Protein AF-A0A966V4D7-F1 (afdb_monomer)

Radius of gyration: 31.66 Å; Cα contacts (8 Å, |Δi|>4): 17; chains: 1; bounding box: 78×25×89 Å

Sequence (108 aa):
MADAEPLAATVQPLAPPTAAIAAPATGIFRSLNFFNARLYFLGLLLSNIGSWLQGTAMAYLVYRLTGRASDLGYNVAFQFLPMLFLGTWAGGVADRFNRRTIMLVTQI

pLDDT: mean 72.9, std 11.85, range [44.28, 95.88]

Secondary structure (DSSP, 8-state):
----------------S----PPP---TTGGGGSHHHHHHHHHHHHHHHHHHHHHHHHHHHHHHHHS-THHHHHHHHHHHHHHHHHHHHHHHHHTTS-HHHHHHHTT-

Mean predicted aligned error: 16.8 Å

Foldseek 3Di:
DDDDDPPPVPPPPPPPPVVDPPDPPDDPCPQCVDPVSVVVVVVVVVVVVVVVVVLVVVQVVVCVVPVDNVVNVVVVCVVCVCCVVVVVVVVVVVVVDDPVVVVVVVPD

Structure (mmCIF, N/CA/C/O backbone):
data_AF-A0A966V4D7-F1
#
_entry.id   AF-A0A966V4D7-F1
#
loop_
_atom_site.group_PDB
_atom_site.id
_atom_site.type_symbol
_atom_site.label_atom_id
_atom_site.label_alt_id
_atom_site.label_comp_id
_atom_site.label_asym_id
_atom_site.label_entity_id
_atom_site.label_seq_id
_atom_site.pdbx_PDB_ins_code
_atom_site.Cartn_x
_atom_site.Cartn_y
_atom_site.Cartn_z
_atom_site.occupancy
_atom_site.B_iso_or_equiv
_atom_site.auth_seq_id
_atom_site.auth_comp_id
_atom_site.auth_asym_id
_atom_site.auth_atom_id
_atom_site.pdbx_PDB_model_num
ATOM 1 N N . MET A 1 1 ? 62.040 -7.512 -65.131 1.00 44.28 1 MET A N 1
ATOM 2 C CA . MET A 1 1 ? 61.259 -6.266 -65.234 1.00 44.28 1 MET A CA 1
ATOM 3 C C . MET A 1 1 ? 59.813 -6.717 -65.408 1.00 44.28 1 MET A C 1
ATOM 5 O O . MET A 1 1 ? 59.449 -7.085 -66.511 1.00 44.28 1 MET A O 1
ATOM 9 N N . ALA A 1 2 ? 59.191 -7.183 -64.320 1.00 52.22 2 ALA A N 1
ATOM 10 C CA . ALA A 1 2 ? 58.457 -6.349 -63.352 1.00 52.22 2 ALA A CA 1
ATOM 11 C C . ALA A 1 2 ? 57.128 -5.912 -64.011 1.00 52.22 2 ALA A C 1
ATOM 13 O O . ALA A 1 2 ? 57.179 -5.277 -65.054 1.00 52.22 2 ALA A O 1
ATOM 14 N N . ASP A 1 3 ? 55.918 -6.282 -63.595 1.00 54.22 3 ASP A N 1
ATOM 15 C CA . ASP A 1 3 ? 55.408 -6.892 -62.371 1.00 54.22 3 ASP A CA 1
ATOM 16 C C . ASP A 1 3 ? 54.064 -7.551 -62.725 1.00 54.22 3 ASP A C 1
ATOM 18 O O . ASP A 1 3 ? 53.215 -6.931 -63.364 1.00 54.22 3 ASP A O 1
ATOM 22 N N . ALA A 1 4 ? 53.856 -8.807 -62.343 1.00 60.44 4 ALA A N 1
ATOM 23 C CA . ALA A 1 4 ? 52.552 -9.462 -62.443 1.00 60.44 4 ALA A CA 1
ATOM 24 C C . ALA A 1 4 ? 52.352 -10.340 -61.208 1.00 60.44 4 ALA A C 1
ATOM 26 O O . ALA A 1 4 ? 52.216 -11.558 -61.296 1.00 60.44 4 ALA A O 1
ATOM 27 N N . GLU A 1 5 ? 52.396 -9.708 -60.037 1.00 63.38 5 GLU A N 1
ATOM 28 C CA . GLU A 1 5 ? 51.825 -10.297 -58.835 1.00 63.38 5 GLU A CA 1
ATOM 29 C C . GLU A 1 5 ? 50.309 -10.065 -58.918 1.00 63.38 5 GLU A C 1
ATOM 31 O O . GLU A 1 5 ? 49.868 -8.910 -58.918 1.00 63.38 5 GLU A O 1
ATOM 36 N N . PRO A 1 6 ? 49.477 -11.110 -59.063 1.00 58.41 6 PRO A N 1
ATOM 37 C CA . PRO A 1 6 ? 48.055 -10.921 -58.881 1.00 58.41 6 PRO A CA 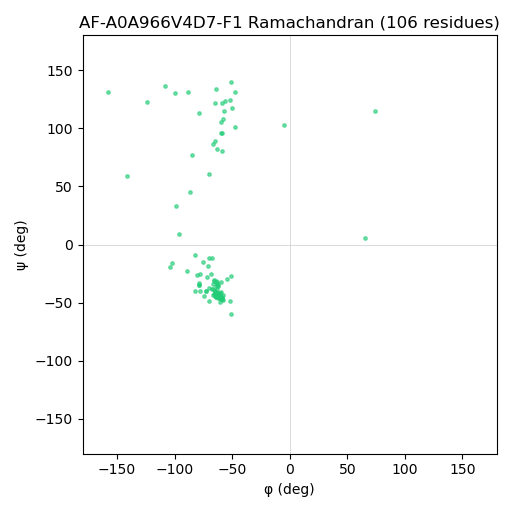1
ATOM 38 C C . PRO A 1 6 ? 47.884 -10.542 -57.414 1.00 58.41 6 PRO A C 1
ATOM 40 O O . PRO A 1 6 ? 48.285 -11.301 -56.533 1.00 58.41 6 PRO A O 1
ATOM 43 N N . LEU A 1 7 ? 47.297 -9.373 -57.152 1.00 62.75 7 LEU A N 1
ATOM 44 C CA . LEU A 1 7 ? 46.726 -9.031 -55.856 1.00 62.75 7 LEU A CA 1
ATOM 45 C C . LEU A 1 7 ? 45.646 -10.077 -55.565 1.00 62.75 7 LEU A C 1
ATOM 47 O O . LEU A 1 7 ? 44.457 -9.865 -55.809 1.00 62.75 7 LEU A O 1
ATOM 51 N N . ALA A 1 8 ? 46.080 -11.241 -55.085 1.00 57.41 8 ALA A N 1
ATOM 52 C CA . ALA A 1 8 ? 45.275 -12.199 -54.377 1.00 57.41 8 ALA A CA 1
ATOM 53 C C . ALA A 1 8 ? 44.846 -11.456 -53.122 1.00 57.41 8 ALA A C 1
ATOM 55 O O . ALA A 1 8 ? 45.484 -11.533 -52.071 1.00 57.41 8 ALA A O 1
ATOM 56 N N . ALA A 1 9 ? 43.792 -10.655 -53.284 1.00 60.38 9 ALA A N 1
ATOM 57 C CA . ALA A 1 9 ? 42.975 -10.176 -52.205 1.00 60.38 9 ALA A CA 1
ATOM 58 C C . ALA A 1 9 ? 42.694 -11.418 -51.374 1.00 60.38 9 ALA A C 1
ATOM 60 O O . ALA A 1 9 ? 41.922 -12.295 -51.762 1.00 60.38 9 ALA A O 1
ATOM 61 N N . THR A 1 10 ? 43.435 -11.536 -50.279 1.00 57.16 10 THR A N 1
ATOM 62 C CA . THR A 1 10 ? 43.175 -12.516 -49.251 1.00 57.16 10 THR A CA 1
ATOM 63 C C . THR A 1 10 ? 41.835 -12.069 -48.709 1.00 57.16 10 THR A C 1
ATOM 65 O O . THR A 1 10 ? 41.763 -11.187 -47.857 1.00 57.16 10 THR A O 1
ATOM 68 N N . VAL A 1 11 ? 40.757 -12.578 -49.311 1.00 61.75 11 VAL A N 1
ATOM 69 C CA . VAL A 1 11 ? 39.406 -12.442 -48.790 1.00 61.75 11 VAL A CA 1
ATOM 70 C C . VAL A 1 11 ? 39.440 -13.249 -47.511 1.00 61.75 11 VAL A C 1
ATOM 72 O O . VAL A 1 11 ? 39.213 -14.456 -47.485 1.00 61.75 11 VAL A O 1
ATOM 75 N N . GLN A 1 12 ? 39.865 -12.571 -46.453 1.00 67.56 12 GLN A N 1
ATOM 76 C CA . GLN A 1 12 ? 39.812 -13.076 -45.107 1.00 67.56 12 GLN A CA 1
ATOM 77 C C . GLN A 1 12 ? 38.340 -13.429 -44.883 1.00 67.56 12 GLN A C 1
ATOM 79 O O . GLN A 1 12 ? 37.485 -12.568 -45.119 1.00 67.56 12 GLN A O 1
ATOM 84 N N . PRO A 1 13 ? 38.002 -14.678 -44.518 1.00 66.31 13 PRO A N 1
ATOM 85 C CA . PRO A 1 13 ? 36.624 -15.003 -44.220 1.00 66.31 13 PRO A CA 1
ATOM 86 C C . PRO A 1 13 ? 36.199 -14.058 -43.098 1.00 66.31 13 PRO A C 1
ATOM 88 O O . PRO A 1 13 ? 36.777 -14.097 -42.011 1.00 66.31 13 PRO A O 1
ATOM 91 N N . LEU A 1 14 ? 35.244 -13.166 -43.378 1.00 65.50 14 LEU A N 1
ATOM 92 C CA . LEU A 1 14 ? 34.561 -12.394 -42.350 1.00 65.50 14 LEU A CA 1
ATOM 93 C C . LEU A 1 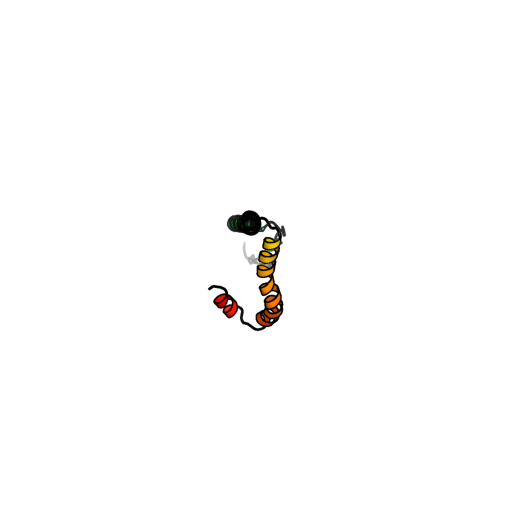14 ? 33.915 -13.432 -41.439 1.00 65.50 14 LEU A C 1
ATOM 95 O O . LEU A 1 14 ? 32.856 -13.973 -41.757 1.00 65.50 14 LEU A O 1
ATOM 99 N N . ALA A 1 15 ? 34.594 -13.764 -40.339 1.00 68.69 15 ALA A N 1
ATOM 100 C CA . ALA A 1 15 ? 33.980 -14.502 -39.257 1.00 68.69 15 ALA A CA 1
ATOM 101 C C . ALA A 1 15 ? 32.648 -13.795 -38.973 1.00 68.69 15 ALA A C 1
ATOM 103 O O . ALA A 1 15 ? 32.633 -12.557 -38.913 1.00 68.69 15 ALA A O 1
ATOM 104 N N . PRO A 1 16 ? 31.525 -14.530 -38.873 1.00 70.56 16 PRO A N 1
ATOM 105 C CA . PRO A 1 16 ? 30.253 -13.893 -38.588 1.00 70.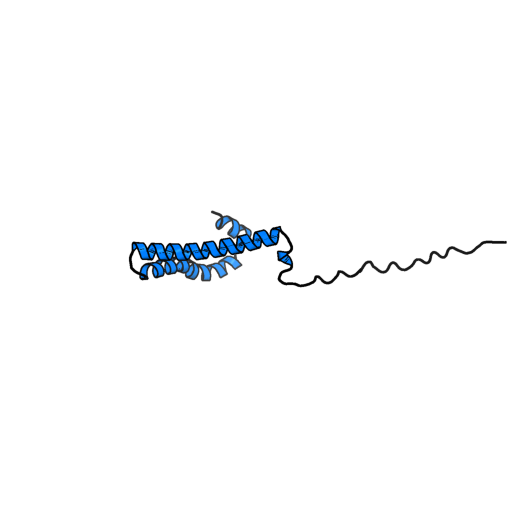56 16 PRO A CA 1
ATOM 106 C C . PRO A 1 16 ? 30.449 -13.004 -37.355 1.00 70.56 16 PRO A C 1
ATOM 108 O O . PRO A 1 16 ? 31.143 -13.436 -36.427 1.00 70.56 16 PRO A O 1
ATOM 111 N N . PRO A 1 17 ? 29.875 -11.788 -37.307 1.00 64.12 17 PRO A N 1
ATOM 112 C CA . PRO A 1 17 ? 29.898 -10.944 -36.121 1.00 64.12 17 PRO A CA 1
ATOM 113 C C . PRO A 1 17 ? 28.998 -11.565 -35.043 1.00 64.12 17 PRO A C 1
ATOM 115 O O . PRO A 1 17 ? 28.035 -10.977 -34.578 1.00 64.12 17 PRO A O 1
ATOM 118 N N . THR A 1 18 ? 29.328 -12.779 -34.615 1.00 60.50 18 THR A N 1
ATOM 119 C CA . THR A 1 18 ? 28.969 -13.330 -33.314 1.00 60.50 18 THR A CA 1
ATOM 120 C C . THR A 1 18 ? 30.056 -12.883 -32.339 1.00 60.50 18 THR A C 1
ATOM 122 O O . THR A 1 18 ? 30.610 -13.675 -31.581 1.00 60.50 18 THR A O 1
ATOM 125 N N . ALA A 1 19 ? 30.434 -11.600 -32.411 1.00 58.59 19 ALA A N 1
ATOM 126 C CA . ALA A 1 19 ? 31.201 -10.963 -31.363 1.00 58.59 19 ALA A CA 1
ATOM 127 C C . ALA A 1 19 ? 30.335 -11.081 -30.113 1.00 58.59 19 ALA A C 1
ATOM 129 O O . ALA A 1 19 ? 29.270 -10.472 -30.039 1.00 58.59 19 ALA A O 1
ATOM 130 N N . ALA A 1 20 ? 30.761 -11.993 -29.240 1.00 61.41 20 ALA A N 1
ATOM 131 C CA . ALA A 1 20 ? 30.250 -12.295 -27.919 1.00 61.41 20 ALA A CA 1
ATOM 132 C C . ALA A 1 20 ? 29.131 -11.346 -27.473 1.00 61.41 20 ALA A C 1
ATOM 134 O O . ALA A 1 20 ? 29.396 -10.223 -27.042 1.00 61.41 20 ALA A O 1
ATOM 135 N N . ILE A 1 21 ? 27.880 -11.815 -27.529 1.00 62.91 21 ILE A N 1
ATOM 136 C CA . ILE A 1 21 ? 26.838 -11.244 -26.678 1.00 62.91 21 ILE A CA 1
ATOM 137 C C . ILE A 1 21 ? 27.353 -11.491 -25.263 1.00 62.91 21 ILE A C 1
ATOM 139 O O . ILE A 1 21 ? 27.260 -12.609 -24.758 1.00 62.91 21 ILE A O 1
ATOM 143 N N . ALA A 1 22 ? 28.018 -10.489 -24.683 1.00 63.16 22 ALA A N 1
ATOM 144 C CA . ALA A 1 22 ? 28.539 -10.556 -23.334 1.00 63.16 22 ALA A CA 1
ATOM 145 C C . ALA A 1 22 ? 27.387 -11.030 -22.451 1.00 63.16 22 ALA A C 1
ATOM 147 O O . ALA A 1 22 ? 26.331 -10.389 -22.414 1.00 63.16 22 ALA A O 1
ATOM 148 N N . ALA A 1 23 ? 27.555 -12.201 -21.834 1.00 65.62 23 ALA A N 1
ATOM 149 C CA . ALA A 1 23 ? 26.520 -12.792 -21.008 1.00 65.62 23 ALA A CA 1
ATOM 150 C C . ALA A 1 23 ? 26.073 -11.727 -19.996 1.00 65.62 23 ALA A C 1
ATOM 152 O O . ALA A 1 23 ? 26.929 -11.151 -19.315 1.00 65.62 23 ALA A O 1
ATOM 153 N N . PRO A 1 24 ? 24.773 -11.387 -19.927 1.00 65.88 24 PRO A N 1
ATOM 154 C CA . PRO A 1 24 ? 24.326 -10.352 -19.016 1.00 65.88 24 PRO A CA 1
ATOM 155 C C . PRO A 1 24 ? 24.720 -10.774 -17.602 1.00 65.88 24 PRO A C 1
ATOM 157 O O . PRO A 1 24 ? 24.302 -11.831 -17.148 1.00 65.88 24 PRO A O 1
ATOM 160 N N . ALA A 1 25 ? 25.514 -9.961 -16.901 1.00 64.44 25 ALA A N 1
ATOM 161 C CA . ALA A 1 25 ? 25.808 -10.196 -15.493 1.00 64.44 25 ALA A CA 1
ATOM 162 C C . ALA A 1 25 ? 24.473 -10.226 -14.719 1.00 64.44 25 ALA A C 1
ATOM 164 O O . ALA A 1 25 ? 23.770 -9.213 -14.599 1.00 64.44 25 ALA A O 1
ATOM 165 N N . THR A 1 26 ? 24.070 -11.421 -14.287 1.00 64.75 26 THR A N 1
ATOM 166 C CA . THR A 1 26 ? 22.755 -11.706 -13.699 1.00 64.75 26 THR A CA 1
ATOM 167 C C . THR A 1 26 ? 22.774 -11.385 -12.206 1.00 64.75 26 THR A C 1
ATOM 169 O O . THR A 1 26 ? 22.894 -12.268 -11.366 1.00 64.75 26 THR A O 1
ATOM 172 N N . GLY A 1 27 ? 22.693 -10.100 -11.858 1.00 74.38 27 GLY A N 1
ATOM 173 C CA . GLY A 1 27 ? 22.478 -9.656 -10.478 1.00 74.38 27 GLY A CA 1
ATOM 174 C C . GLY A 1 27 ? 21.013 -9.286 -10.242 1.00 74.38 27 GLY A C 1
ATOM 175 O O . GLY A 1 27 ? 20.465 -8.487 -10.999 1.00 74.38 27 GLY A O 1
ATOM 176 N N . ILE A 1 28 ? 20.394 -9.802 -9.173 1.00 76.69 28 ILE A N 1
ATOM 177 C CA . ILE A 1 28 ? 18.992 -9.515 -8.781 1.00 76.69 28 ILE A CA 1
ATOM 178 C C . ILE A 1 28 ? 18.737 -7.999 -8.650 1.00 76.69 28 ILE A C 1
ATOM 180 O O . ILE A 1 28 ? 17.652 -7.511 -8.949 1.00 76.69 28 ILE A O 1
ATOM 184 N N . PHE A 1 29 ? 19.769 -7.232 -8.290 1.00 79.44 29 PHE A N 1
ATOM 185 C CA . PHE A 1 29 ? 19.699 -5.782 -8.099 1.00 79.44 29 PHE A CA 1
ATOM 186 C C . PHE A 1 29 ? 20.132 -4.959 -9.320 1.00 79.44 29 PHE A C 1
ATOM 188 O O . PHE A 1 29 ? 20.246 -3.738 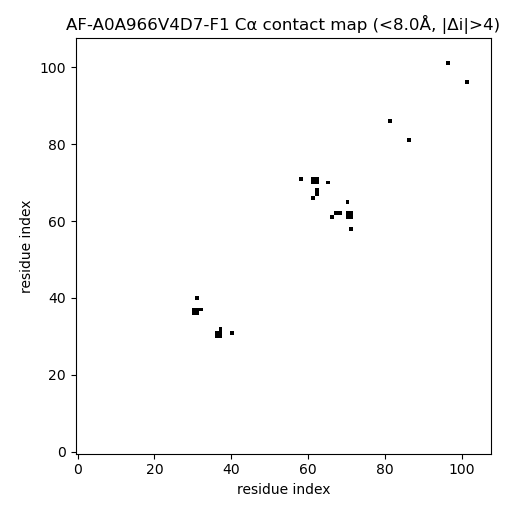-9.222 1.00 79.44 29 PHE A O 1
ATOM 195 N N . ARG A 1 30 ? 20.348 -5.580 -10.491 1.00 78.69 30 ARG A N 1
ATOM 196 C CA . ARG A 1 30 ? 20.785 -4.854 -11.699 1.00 78.69 30 ARG A CA 1
ATOM 197 C C . ARG A 1 30 ? 19.786 -3.778 -12.124 1.00 78.69 30 ARG A C 1
ATOM 199 O O . ARG A 1 30 ? 20.201 -2.742 -12.638 1.00 78.69 30 ARG A O 1
ATOM 206 N N . SER A 1 31 ? 18.493 -4.007 -11.891 1.00 72.69 31 SER A N 1
ATOM 207 C CA . SER A 1 31 ? 17.432 -3.048 -12.206 1.00 72.69 31 SER A CA 1
ATOM 208 C C . SER A 1 31 ? 17.559 -1.750 -11.404 1.00 72.69 31 SER A C 1
ATOM 210 O O . SER A 1 31 ? 17.282 -0.693 -11.954 1.00 72.69 31 SER A O 1
ATOM 212 N N . LEU A 1 32 ? 18.065 -1.787 -10.165 1.00 78.00 32 LEU A N 1
ATOM 213 C CA . LEU A 1 32 ? 18.205 -0.603 -9.304 1.00 78.00 32 LEU A CA 1
ATOM 214 C C . LEU A 1 32 ? 19.291 0.384 -9.770 1.00 78.00 32 LEU A C 1
ATOM 216 O O . LEU A 1 32 ? 19.325 1.512 -9.282 1.00 78.00 32 LEU A O 1
ATOM 220 N N . ASN A 1 33 ? 20.143 -0.002 -10.729 1.00 79.31 33 ASN A N 1
ATOM 221 C CA . ASN A 1 33 ? 21.130 0.902 -11.333 1.00 79.31 33 ASN A CA 1
ATOM 222 C C . ASN A 1 33 ? 20.496 1.960 -12.250 1.00 79.31 33 ASN A C 1
ATOM 224 O O . ASN A 1 33 ? 21.121 2.977 -12.540 1.00 79.31 33 ASN A O 1
ATOM 228 N N . PHE A 1 34 ? 19.258 1.751 -12.707 1.00 87.44 34 PHE A N 1
ATOM 229 C CA . PHE A 1 34 ? 18.542 2.733 -13.516 1.00 87.44 34 PHE A CA 1
ATOM 230 C C . PHE A 1 34 ? 17.772 3.710 -12.618 1.00 87.44 34 PHE A C 1
ATOM 232 O O . PHE A 1 34 ? 17.009 3.292 -11.747 1.00 87.44 34 PHE A O 1
ATOM 239 N N . PHE A 1 35 ? 17.917 5.018 -12.862 1.00 85.31 35 PHE A N 1
ATOM 240 C CA . PHE A 1 35 ? 17.265 6.072 -12.068 1.00 85.31 35 PHE A CA 1
ATOM 241 C C . PHE A 1 35 ? 15.749 5.860 -11.926 1.00 85.31 35 PHE A C 1
ATOM 243 O O . PHE A 1 35 ? 15.226 5.865 -10.812 1.00 85.31 35 PHE A O 1
ATOM 250 N N . ASN A 1 36 ? 15.062 5.587 -13.040 1.00 90.00 36 ASN A N 1
ATOM 251 C CA . ASN A 1 36 ? 13.616 5.351 -13.057 1.00 90.00 36 ASN A CA 1
ATOM 252 C C . ASN A 1 36 ? 13.215 4.113 -12.245 1.00 90.00 36 ASN A C 1
ATOM 254 O O . ASN A 1 36 ? 12.208 4.135 -11.546 1.00 90.00 36 ASN A O 1
ATOM 258 N N . ALA A 1 37 ? 14.012 3.045 -12.297 1.00 87.88 37 ALA A N 1
ATOM 259 C CA . ALA A 1 37 ? 13.742 1.828 -11.541 1.00 87.88 37 ALA A CA 1
ATOM 260 C C . ALA A 1 37 ? 13.943 2.042 -10.036 1.00 87.88 37 ALA A C 1
ATOM 262 O O . ALA A 1 37 ? 13.145 1.553 -9.239 1.00 87.88 37 ALA A O 1
ATOM 263 N N . ARG A 1 38 ? 14.953 2.825 -9.637 1.00 87.62 38 ARG A N 1
ATOM 264 C CA . ARG A 1 38 ? 15.145 3.220 -8.237 1.00 87.62 38 ARG A CA 1
ATOM 265 C C . ARG A 1 38 ? 13.990 4.084 -7.732 1.00 87.62 38 ARG A C 1
ATOM 267 O O . ARG A 1 38 ? 13.502 3.845 -6.633 1.00 87.62 38 ARG A O 1
ATOM 274 N N . LEU A 1 39 ? 13.532 5.050 -8.530 1.00 92.00 39 LEU A N 1
ATOM 275 C CA . LEU A 1 39 ? 12.401 5.908 -8.170 1.00 92.00 39 LEU A CA 1
ATOM 276 C C . LEU A 1 39 ? 11.100 5.103 -8.043 1.00 92.00 39 LEU A C 1
ATOM 278 O O . LEU A 1 39 ? 10.385 5.253 -7.056 1.00 92.00 39 LEU A O 1
ATOM 282 N N . TYR A 1 40 ? 10.839 4.200 -8.991 1.00 91.50 40 TYR A N 1
ATOM 283 C CA . TYR A 1 40 ? 9.707 3.276 -8.930 1.00 91.50 40 TYR A CA 1
ATOM 284 C C . TYR A 1 40 ? 9.769 2.385 -7.687 1.00 91.50 40 TYR A C 1
ATOM 286 O O . TYR A 1 40 ? 8.780 2.260 -6.975 1.00 91.50 40 TYR A O 1
ATOM 294 N N . PHE A 1 41 ? 10.929 1.794 -7.397 1.00 91.81 41 PHE A N 1
ATOM 295 C CA . PHE A 1 41 ? 11.092 0.901 -6.253 1.00 91.81 41 PHE A CA 1
ATOM 296 C C . PHE A 1 41 ? 10.895 1.628 -4.919 1.00 91.81 41 PHE A C 1
ATOM 298 O O . PHE A 1 41 ? 10.210 1.118 -4.038 1.00 91.81 41 PHE A O 1
ATOM 305 N N . LEU A 1 42 ? 11.437 2.842 -4.781 1.00 93.94 42 LEU A N 1
ATOM 306 C CA . LEU A 1 42 ? 11.208 3.675 -3.599 1.00 93.94 42 LEU A CA 1
ATOM 307 C C . LEU A 1 42 ? 9.739 4.084 -3.465 1.00 93.94 42 LEU A C 1
ATOM 309 O O . LEU A 1 42 ? 9.197 4.014 -2.365 1.00 93.94 42 LEU A O 1
ATOM 313 N N . GLY A 1 43 ? 9.089 4.455 -4.571 1.00 93.56 43 GLY A N 1
ATOM 314 C CA . GLY A 1 43 ? 7.654 4.733 -4.590 1.00 93.56 43 GLY A CA 1
ATOM 315 C C . GLY A 1 43 ? 6.842 3.519 -4.146 1.00 93.56 43 GLY A C 1
ATOM 316 O O . GLY A 1 43 ? 6.009 3.631 -3.256 1.00 93.56 43 GLY A O 1
ATOM 317 N N . LEU A 1 44 ? 7.153 2.340 -4.686 1.00 93.62 44 LEU A N 1
ATOM 318 C CA . LEU A 1 44 ? 6.500 1.082 -4.334 1.00 93.62 44 LEU A CA 1
ATOM 319 C C . LEU A 1 44 ? 6.672 0.741 -2.849 1.00 93.62 44 LEU A C 1
ATOM 321 O O . LEU A 1 44 ? 5.695 0.388 -2.192 1.00 93.62 44 LEU A O 1
ATOM 325 N N . LEU A 1 45 ? 7.889 0.873 -2.314 1.00 95.06 45 LEU A N 1
ATOM 326 C CA . LEU A 1 45 ? 8.158 0.660 -0.892 1.00 95.06 45 LEU A CA 1
ATOM 327 C C . LEU A 1 45 ? 7.357 1.630 -0.025 1.00 95.06 45 LEU A C 1
ATOM 329 O O . LEU A 1 45 ? 6.683 1.203 0.910 1.00 95.06 45 LEU A O 1
ATOM 333 N N . LEU A 1 46 ? 7.403 2.924 -0.346 1.00 95.88 46 LEU A N 1
ATOM 334 C CA . LEU A 1 46 ? 6.729 3.951 0.440 1.00 95.88 46 LEU A CA 1
ATOM 335 C C . LEU A 1 46 ? 5.206 3.789 0.395 1.00 95.88 46 LEU A C 1
ATOM 337 O O . LEU A 1 46 ? 4.555 3.866 1.435 1.00 95.88 46 LEU A O 1
ATOM 341 N N . SER A 1 47 ? 4.642 3.506 -0.780 1.00 94.50 47 SER A N 1
ATOM 342 C CA . SER A 1 47 ? 3.218 3.211 -0.937 1.00 94.50 47 SER A CA 1
ATOM 343 C C . SER A 1 47 ? 2.812 1.977 -0.142 1.00 94.50 47 SER A C 1
ATOM 345 O O . SER A 1 47 ? 1.797 2.016 0.547 1.00 94.50 47 SER A O 1
ATOM 347 N N . ASN A 1 48 ? 3.614 0.909 -0.174 1.00 94.88 48 ASN A N 1
ATOM 348 C CA . ASN A 1 48 ? 3.315 -0.298 0.590 1.00 94.88 48 ASN A CA 1
ATOM 349 C C . ASN A 1 48 ? 3.305 -0.009 2.099 1.00 94.88 48 ASN A C 1
ATOM 351 O O . ASN A 1 48 ? 2.347 -0.361 2.784 1.00 94.88 48 ASN A O 1
ATOM 355 N N . ILE A 1 49 ? 4.311 0.716 2.598 1.00 94.81 49 ILE A N 1
ATOM 356 C CA . ILE A 1 49 ? 4.375 1.154 4.000 1.00 94.81 49 ILE A CA 1
ATOM 357 C C . ILE A 1 49 ? 3.149 2.004 4.360 1.00 94.81 49 ILE A C 1
ATOM 359 O O . ILE A 1 49 ? 2.523 1.765 5.391 1.00 94.81 49 ILE A O 1
ATOM 363 N N . GLY A 1 50 ? 2.778 2.961 3.505 1.00 91.38 50 GLY A N 1
ATOM 364 C CA . GLY A 1 50 ? 1.602 3.809 3.697 1.00 91.38 50 GLY A CA 1
ATOM 365 C C . GLY A 1 50 ? 0.308 3.002 3.819 1.00 91.38 50 GLY A C 1
ATOM 366 O O . GLY A 1 50 ? -0.480 3.253 4.728 1.00 91.38 50 GLY A O 1
ATOM 367 N N . SER A 1 51 ? 0.119 1.986 2.973 1.00 91.00 51 SER A N 1
ATOM 368 C CA . SER A 1 51 ? -1.041 1.090 3.044 1.00 91.00 51 SER A CA 1
ATOM 369 C C . SER A 1 51 ? -1.107 0.311 4.365 1.00 91.00 51 SER A C 1
ATOM 371 O O . SER A 1 51 ? -2.172 0.226 4.977 1.00 91.00 51 SER A O 1
ATOM 373 N N . TRP A 1 52 ? 0.022 -0.205 4.860 1.00 88.19 52 TRP A N 1
ATOM 374 C CA . TRP A 1 52 ? 0.067 -0.886 6.163 1.00 88.19 52 TRP A CA 1
ATOM 375 C C . TRP A 1 52 ? -0.193 0.069 7.334 1.00 88.19 52 TRP A C 1
ATOM 377 O O . TRP A 1 52 ? -0.904 -0.275 8.288 1.00 88.19 52 TRP A O 1
ATOM 387 N N . LEU A 1 53 ? 0.332 1.294 7.244 1.00 90.69 53 LEU A N 1
ATOM 388 C CA . LEU A 1 53 ? 0.068 2.340 8.229 1.00 90.69 53 LEU A CA 1
ATOM 389 C C . LEU A 1 53 ? -1.403 2.751 8.233 1.00 90.69 53 LEU A C 1
ATOM 391 O O . LEU A 1 53 ? -1.967 2.922 9.309 1.00 90.69 53 LEU A O 1
ATOM 395 N N . GLN A 1 54 ? -2.044 2.856 7.068 1.00 86.62 54 GLN A N 1
ATOM 396 C CA . GLN A 1 54 ? -3.468 3.169 6.959 1.00 86.62 54 GLN A CA 1
ATOM 397 C C . GLN A 1 54 ? -4.325 2.131 7.697 1.00 86.62 54 GLN A C 1
ATOM 399 O O . GLN A 1 54 ? -5.202 2.508 8.476 1.00 86.62 54 GLN A O 1
ATOM 404 N N . GLY A 1 55 ? -4.037 0.837 7.518 1.00 83.44 55 GLY A N 1
ATOM 405 C CA . GLY A 1 55 ? -4.721 -0.238 8.246 1.00 83.44 55 GLY A CA 1
ATOM 406 C C . GLY A 1 55 ? -4.539 -0.127 9.763 1.00 83.44 55 GLY A C 1
ATOM 407 O O . GLY A 1 55 ? -5.509 -0.192 10.517 1.00 83.44 55 GLY A O 1
ATOM 408 N N . THR A 1 56 ? -3.309 0.132 10.211 1.00 85.06 56 THR A N 1
ATOM 409 C CA . THR A 1 56 ? -2.985 0.311 11.639 1.00 85.06 56 THR A CA 1
ATOM 410 C C . THR A 1 56 ? -3.658 1.549 12.238 1.00 85.06 56 THR A C 1
ATOM 412 O O . THR A 1 56 ? -4.192 1.499 13.346 1.00 85.06 56 THR A O 1
ATOM 415 N N . ALA A 1 57 ? -3.675 2.662 11.506 1.00 85.56 57 ALA A N 1
ATOM 416 C CA . ALA A 1 57 ? -4.314 3.901 11.934 1.00 85.56 57 ALA A CA 1
ATOM 417 C C . ALA A 1 57 ? -5.830 3.724 12.065 1.00 85.56 57 ALA A C 1
ATOM 419 O O . ALA A 1 57 ? -6.413 4.130 13.071 1.00 85.56 57 ALA A O 1
ATOM 420 N N . MET A 1 58 ? -6.455 3.061 11.089 1.00 81.06 58 MET A N 1
ATOM 421 C CA . MET A 1 58 ? -7.878 2.732 11.138 1.00 81.06 58 MET A CA 1
ATOM 422 C C . MET A 1 58 ? -8.192 1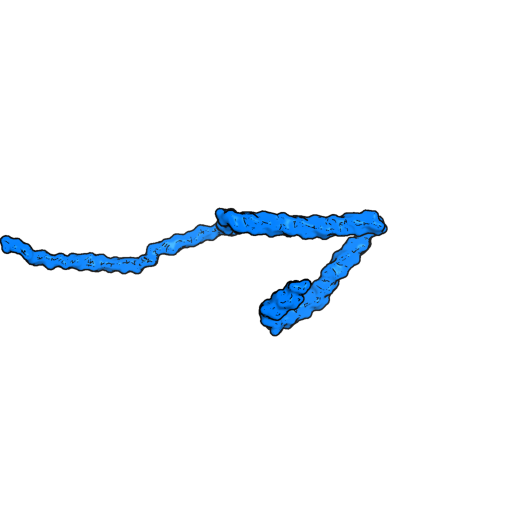.831 12.337 1.00 81.06 58 MET A C 1
ATOM 424 O O . MET A 1 58 ? -9.157 2.068 13.060 1.00 81.06 58 MET A O 1
ATOM 428 N N . ALA A 1 59 ? -7.336 0.842 12.600 1.00 75.75 59 ALA A N 1
ATOM 429 C CA . ALA A 1 59 ? -7.463 -0.037 13.751 1.00 75.75 59 ALA A CA 1
ATOM 430 C C . ALA A 1 59 ? -7.405 0.712 15.087 1.00 75.75 59 ALA A C 1
ATOM 432 O O . ALA A 1 59 ? -8.250 0.509 15.963 1.00 75.75 59 ALA A O 1
ATOM 433 N N . TYR A 1 60 ? -6.440 1.619 15.215 1.00 82.56 60 TYR A N 1
ATOM 434 C CA . TYR A 1 60 ? -6.291 2.463 16.392 1.00 82.56 60 TYR A CA 1
ATOM 435 C C . TYR A 1 60 ? -7.473 3.431 16.567 1.00 82.56 60 TYR A C 1
ATOM 437 O O . TYR A 1 60 ? -7.950 3.623 17.686 1.00 82.56 60 TYR A O 1
ATOM 445 N N . LEU A 1 61 ? -7.982 4.013 15.475 1.00 80.31 61 LEU A N 1
ATOM 446 C CA . LEU A 1 61 ? -9.132 4.919 15.500 1.00 80.31 61 LEU A CA 1
ATOM 447 C C . LEU A 1 61 ? -10.410 4.210 15.963 1.00 80.31 61 LEU A C 1
ATOM 449 O O . LEU A 1 61 ? -11.117 4.732 16.823 1.00 80.31 61 LEU A O 1
ATOM 453 N N . VAL A 1 62 ? -10.683 3.012 15.442 1.00 76.31 62 VAL A N 1
ATOM 454 C CA . VAL A 1 62 ? -11.831 2.198 15.873 1.00 76.31 62 VAL A CA 1
ATOM 455 C C . VAL A 1 62 ? -11.713 1.863 17.359 1.00 76.31 62 VAL A C 1
ATOM 457 O O . VAL A 1 62 ? -12.655 2.081 18.116 1.00 76.31 62 VAL A O 1
ATOM 460 N N . TYR A 1 63 ? -10.531 1.439 17.816 1.00 74.88 63 TYR A N 1
ATOM 461 C CA . TYR A 1 63 ? -10.301 1.170 19.237 1.00 74.88 63 TYR A CA 1
ATOM 462 C C . TYR A 1 63 ? -10.537 2.405 20.122 1.00 74.88 63 TYR A C 1
ATOM 464 O O . TYR A 1 63 ? -11.152 2.298 21.182 1.00 74.88 63 TYR A O 1
ATOM 472 N N . ARG A 1 64 ? -10.095 3.590 19.680 1.00 76.31 64 ARG A N 1
ATOM 473 C CA . ARG A 1 64 ? -10.307 4.866 20.385 1.00 76.31 64 ARG A CA 1
ATOM 474 C C . ARG A 1 64 ? -11.781 5.260 20.477 1.00 76.31 64 ARG A C 1
ATOM 476 O O . ARG A 1 64 ? -12.161 5.864 21.474 1.00 76.31 64 ARG A O 1
ATOM 483 N N . LEU A 1 65 ? -12.574 4.966 19.447 1.00 71.19 65 LEU A N 1
ATOM 484 C CA . LEU A 1 65 ? -13.984 5.350 19.380 1.00 71.19 65 LEU A CA 1
ATOM 485 C C . LEU A 1 65 ? -14.894 4.387 20.148 1.00 71.19 65 LEU A C 1
ATOM 487 O O . LEU A 1 65 ? -15.805 4.855 20.826 1.00 71.19 65 LEU A O 1
ATOM 491 N N . THR A 1 66 ? -14.651 3.073 20.087 1.00 70.94 66 THR A N 1
ATOM 492 C CA . THR A 1 66 ? -15.531 2.091 20.746 1.00 70.94 66 THR A CA 1
ATOM 493 C C . THR A 1 66 ? -15.001 1.522 22.058 1.00 70.94 66 THR A C 1
ATOM 495 O O . THR A 1 66 ? -15.764 0.910 22.804 1.00 70.94 66 THR A O 1
ATOM 498 N N . GLY A 1 67 ? -13.708 1.679 22.362 1.00 65.69 67 GLY A N 1
ATOM 499 C CA . GLY A 1 67 ? -13.076 1.123 23.569 1.00 65.69 67 GLY A CA 1
ATOM 500 C C . GLY A 1 67 ? -13.043 -0.412 23.620 1.00 65.69 67 GLY A C 1
ATOM 501 O O . GLY A 1 67 ? -12.646 -0.994 24.628 1.00 65.69 67 GLY A O 1
ATOM 502 N N . ARG A 1 68 ? -13.469 -1.086 22.544 1.00 63.72 68 ARG A N 1
ATOM 503 C CA . ARG A 1 68 ? -13.591 -2.541 22.430 1.00 63.72 68 ARG A CA 1
ATOM 504 C C . ARG A 1 68 ? -12.781 -3.037 21.237 1.00 63.72 68 ARG A C 1
ATOM 506 O O . ARG A 1 68 ? -13.016 -2.642 20.101 1.00 63.72 68 ARG A O 1
ATOM 513 N N . ALA A 1 69 ? -11.844 -3.950 21.488 1.00 62.97 69 ALA A N 1
ATOM 514 C CA . ALA A 1 69 ? -10.982 -4.539 20.459 1.00 62.97 69 ALA A CA 1
ATOM 515 C C . ALA A 1 69 ? -11.732 -5.441 19.448 1.00 62.97 69 ALA A C 1
ATOM 517 O O . ALA A 1 69 ? -11.174 -5.794 18.412 1.00 62.97 69 ALA A O 1
ATOM 518 N N . SER A 1 70 ? -12.994 -5.798 19.721 1.00 63.81 70 SER A N 1
ATOM 519 C CA . SER A 1 70 ? -13.839 -6.632 18.853 1.00 63.81 70 SER A CA 1
ATOM 520 C C . SER A 1 70 ? -14.157 -5.991 17.501 1.00 63.81 70 SER A C 1
ATOM 522 O O . SER A 1 70 ? -14.286 -6.693 16.500 1.00 63.81 70 SER A O 1
ATOM 524 N N . ASP A 1 71 ? -14.248 -4.664 17.448 1.00 63.69 71 ASP A N 1
ATOM 525 C CA . ASP A 1 71 ? -14.755 -3.956 16.266 1.00 63.69 71 ASP A CA 1
ATOM 526 C C . ASP A 1 71 ? -13.719 -3.868 15.149 1.00 63.69 71 ASP A C 1
ATOM 528 O O . ASP A 1 71 ? -14.055 -3.844 13.964 1.00 63.69 71 ASP A O 1
ATOM 532 N N . LEU A 1 72 ? -12.442 -3.935 15.524 1.00 65.00 72 LEU A N 1
ATOM 533 C CA . LEU A 1 72 ? -11.352 -4.147 14.586 1.00 65.00 72 LEU A CA 1
ATOM 534 C C . LEU A 1 72 ? -11.482 -5.505 13.880 1.00 65.00 72 LEU A C 1
ATOM 536 O O . LEU A 1 72 ? -11.300 -5.589 12.667 1.00 65.00 72 LEU A O 1
ATOM 540 N N . GLY A 1 73 ? -11.849 -6.548 14.630 1.00 66.38 73 GLY A N 1
ATOM 541 C CA . GLY A 1 73 ? -12.094 -7.884 14.091 1.00 66.38 73 GLY A CA 1
ATOM 542 C C . GLY A 1 73 ? -13.224 -7.895 13.063 1.00 66.38 73 GLY A C 1
ATOM 543 O O . GLY A 1 73 ? -13.067 -8.497 12.005 1.00 66.38 73 GLY A O 1
ATOM 544 N N . TYR A 1 74 ? -14.316 -7.165 13.317 1.00 72.00 74 TYR A N 1
ATOM 545 C CA . TYR A 1 74 ? -15.410 -7.025 12.350 1.00 72.00 74 TYR A CA 1
ATOM 546 C C . TYR A 1 74 ? -14.995 -6.253 11.098 1.00 72.00 74 TYR A C 1
ATOM 548 O O . TYR A 1 74 ? -15.309 -6.688 9.993 1.00 72.00 74 TYR A O 1
ATOM 556 N N . ASN A 1 75 ? -14.256 -5.150 11.239 1.00 68.75 75 ASN A N 1
ATOM 557 C CA . ASN A 1 75 ? -13.780 -4.374 10.092 1.00 68.75 75 ASN A CA 1
ATOM 558 C C . ASN A 1 75 ? -12.895 -5.224 9.162 1.00 68.75 75 ASN A C 1
ATOM 560 O O . ASN A 1 75 ? -13.103 -5.267 7.950 1.00 68.75 75 ASN A O 1
ATOM 564 N N . VAL A 1 76 ? -11.955 -5.974 9.745 1.00 72.56 76 VAL A N 1
ATOM 565 C CA . VAL A 1 76 ? -11.103 -6.914 9.004 1.00 72.56 76 VAL A CA 1
ATOM 566 C C . VAL A 1 76 ? -11.946 -8.032 8.384 1.00 72.56 76 VAL A C 1
ATOM 568 O O . VAL A 1 76 ? -11.790 -8.326 7.199 1.00 72.56 76 VAL A O 1
ATOM 571 N N . ALA A 1 77 ? -12.882 -8.615 9.140 1.00 76.31 77 ALA A N 1
ATOM 572 C CA . ALA A 1 77 ? -13.760 -9.667 8.641 1.00 76.31 77 ALA A CA 1
ATOM 573 C C . ALA A 1 77 ? -14.564 -9.203 7.423 1.00 76.31 77 ALA A C 1
ATOM 575 O O . ALA A 1 77 ? -14.551 -9.901 6.418 1.00 76.31 77 ALA A O 1
ATOM 576 N N . PHE A 1 78 ? -15.187 -8.021 7.457 1.00 80.81 78 PHE A N 1
ATOM 577 C CA . PHE A 1 78 ? -15.945 -7.476 6.325 1.00 80.81 78 PHE A CA 1
ATOM 578 C C . PHE A 1 78 ? -15.076 -7.081 5.130 1.00 80.81 78 PHE A C 1
ATOM 580 O O . PHE A 1 78 ? -15.566 -7.107 4.004 1.00 80.81 78 PHE A O 1
ATOM 587 N N . GLN A 1 79 ? -13.801 -6.756 5.342 1.00 77.69 79 GLN A N 1
ATOM 588 C CA . GLN A 1 79 ? -12.870 -6.468 4.252 1.00 77.69 79 GLN A CA 1
ATOM 589 C C . GLN A 1 79 ? -12.476 -7.745 3.493 1.00 77.69 79 GLN A C 1
ATOM 591 O O . GLN A 1 79 ? -12.420 -7.747 2.263 1.00 77.69 79 GLN A O 1
ATOM 596 N N . PHE A 1 80 ? -12.259 -8.849 4.214 1.00 75.88 80 PHE A N 1
ATOM 597 C CA . PHE A 1 80 ? -11.870 -10.128 3.615 1.00 75.88 80 PHE A CA 1
ATOM 598 C C . PHE A 1 80 ? -13.052 -11.016 3.219 1.00 75.88 80 PHE A C 1
ATOM 600 O O . PHE A 1 80 ? -12.889 -11.845 2.330 1.00 75.88 80 PHE A O 1
ATOM 607 N N . LEU A 1 81 ? -14.237 -10.842 3.812 1.00 81.81 81 LEU A N 1
ATOM 608 C CA . LEU A 1 81 ? -15.444 -11.617 3.502 1.00 81.81 81 LEU A CA 1
ATOM 609 C C . LEU A 1 81 ? -15.749 -11.647 1.998 1.00 81.81 81 LEU A C 1
ATOM 611 O O . LEU A 1 81 ? -15.743 -12.732 1.417 1.00 81.81 81 LEU A O 1
ATOM 615 N N . PRO A 1 82 ? -15.968 -10.500 1.326 1.00 75.31 82 PRO A N 1
ATOM 616 C CA . PRO A 1 82 ? -16.292 -10.506 -0.092 1.00 75.31 82 PRO A CA 1
ATOM 617 C C . PRO A 1 82 ? -15.136 -11.074 -0.907 1.00 75.31 82 PRO A C 1
ATOM 619 O O . PRO A 1 82 ? -15.379 -11.784 -1.870 1.00 75.31 82 PRO A O 1
ATOM 622 N N . MET A 1 83 ? -13.886 -10.851 -0.500 1.00 76.88 83 MET A N 1
ATOM 623 C CA . MET A 1 83 ? -12.727 -11.424 -1.179 1.00 76.88 83 MET A CA 1
ATOM 624 C C . MET A 1 83 ? -12.672 -12.952 -1.046 1.00 76.88 83 MET A C 1
ATOM 626 O O . MET A 1 83 ? -12.275 -13.627 -1.987 1.00 76.88 83 MET A O 1
ATOM 630 N N . LEU A 1 84 ? -13.114 -13.513 0.079 1.00 76.44 84 LEU A N 1
ATOM 631 C CA . LEU A 1 84 ? -13.181 -14.954 0.301 1.00 76.44 84 LEU A CA 1
ATOM 632 C C . LEU A 1 84 ? -14.273 -15.594 -0.568 1.00 76.44 84 LEU A C 1
ATOM 634 O O . LEU A 1 84 ? -14.015 -16.565 -1.271 1.00 76.44 84 LEU A O 1
ATOM 638 N N . PHE A 1 85 ? -15.478 -15.016 -0.563 1.00 79.44 85 PHE A N 1
ATOM 639 C CA . PHE A 1 85 ? -16.622 -15.551 -1.311 1.00 79.44 85 PHE A CA 1
ATOM 640 C C . PHE A 1 85 ? -16.509 -15.298 -2.816 1.00 79.44 85 PHE A C 1
ATOM 642 O O . PHE A 1 85 ? -16.747 -16.195 -3.625 1.00 79.44 85 PHE A O 1
ATOM 649 N N . LEU A 1 86 ? -16.122 -14.083 -3.202 1.00 74.81 86 LEU A N 1
ATOM 650 C CA . LEU A 1 86 ? -15.954 -13.710 -4.600 1.00 74.81 86 LEU A CA 1
ATOM 651 C C . LEU A 1 86 ? -14.621 -14.198 -5.153 1.00 74.81 86 LEU A C 1
ATOM 653 O O . LEU A 1 86 ? -14.570 -14.437 -6.343 1.00 74.81 86 LEU A O 1
ATOM 657 N N . GLY A 1 87 ? -13.569 -14.392 -4.352 1.00 69.69 87 GLY A N 1
ATOM 658 C CA . GLY A 1 87 ? -12.260 -14.869 -4.819 1.00 69.69 87 GLY A CA 1
ATOM 659 C C . GLY A 1 87 ? -12.296 -16.297 -5.362 1.00 69.69 87 GLY A C 1
ATOM 660 O O . GLY A 1 87 ? -11.749 -16.563 -6.433 1.00 69.69 87 GLY A O 1
ATOM 661 N N . THR A 1 88 ? -13.009 -17.205 -4.685 1.00 71.12 88 THR A N 1
ATOM 662 C CA . THR A 1 88 ? -13.219 -18.580 -5.177 1.00 71.12 88 THR A CA 1
ATOM 663 C C . THR A 1 88 ? -13.980 -18.591 -6.505 1.00 71.12 88 THR A C 1
ATOM 665 O O . THR A 1 88 ? -13.682 -19.392 -7.387 1.00 71.12 88 THR A O 1
ATOM 668 N N . TRP A 1 89 ? -14.926 -17.667 -6.680 1.00 67.56 89 TRP A N 1
ATOM 669 C CA . TRP A 1 89 ? -15.666 -17.502 -7.933 1.00 67.56 89 TRP A CA 1
ATOM 670 C C . TRP A 1 89 ? -14.854 -16.744 -8.999 1.00 67.56 89 TRP A C 1
ATOM 672 O O . TRP A 1 89 ? -14.915 -17.060 -10.187 1.00 67.56 89 TRP A O 1
ATOM 682 N N . ALA A 1 90 ? -14.036 -15.784 -8.571 1.00 64.19 90 ALA A N 1
ATOM 683 C CA . ALA A 1 90 ? -13.224 -14.918 -9.411 1.00 64.19 90 ALA A CA 1
ATOM 684 C C . ALA A 1 90 ? -12.148 -15.700 -10.153 1.00 64.19 90 ALA A C 1
ATOM 686 O O . ALA A 1 90 ? -11.853 -15.328 -11.278 1.00 64.19 90 ALA A O 1
ATOM 687 N N . GLY A 1 91 ? -11.619 -16.798 -9.601 1.00 65.56 91 GLY A N 1
ATOM 688 C CA . GLY A 1 91 ? -10.727 -17.695 -10.347 1.00 65.56 91 GLY A CA 1
ATOM 689 C C . GLY A 1 91 ? -11.398 -18.264 -11.605 1.00 65.56 91 GLY A C 1
ATOM 690 O O . GLY A 1 91 ? -10.858 -18.156 -12.702 1.00 65.56 91 GLY A O 1
ATOM 691 N N . GLY A 1 92 ? -12.634 -18.761 -11.477 1.00 68.06 92 GLY A N 1
ATOM 692 C CA . GLY A 1 92 ? -13.398 -19.305 -12.608 1.00 68.06 92 GLY A CA 1
ATOM 693 C C . GLY A 1 92 ? -13.899 -18.247 -13.601 1.00 68.06 92 GLY A C 1
ATOM 694 O O . GLY A 1 92 ? -14.067 -18.535 -14.787 1.00 68.06 92 GLY A O 1
ATOM 695 N N . VAL A 1 93 ? -14.125 -17.013 -13.140 1.00 62.09 93 VAL A N 1
ATOM 696 C CA . VAL A 1 93 ? -14.471 -15.864 -13.996 1.00 62.09 93 VAL A CA 1
ATOM 697 C C . VAL A 1 93 ? -13.225 -15.301 -14.694 1.00 62.09 93 VAL A C 1
ATOM 699 O O . VAL A 1 93 ? -13.282 -14.987 -15.881 1.00 62.09 93 VAL A O 1
ATOM 702 N N . ALA A 1 94 ? -12.083 -15.220 -14.011 1.00 60.81 94 ALA A N 1
ATOM 703 C CA . ALA A 1 94 ? -10.828 -14.706 -14.563 1.00 60.81 94 ALA A CA 1
ATOM 704 C C . ALA A 1 94 ? -10.315 -15.558 -15.731 1.00 60.81 94 ALA A C 1
ATOM 706 O O . ALA A 1 94 ? -9.807 -15.003 -16.703 1.00 60.81 94 ALA A O 1
ATOM 707 N N . ASP A 1 95 ? -10.532 -16.873 -15.683 1.00 64.62 95 ASP A N 1
ATOM 708 C CA . ASP A 1 95 ? -10.175 -17.778 -16.781 1.00 64.62 95 ASP A CA 1
ATOM 709 C C . ASP A 1 95 ? -11.142 -17.697 -17.978 1.00 64.62 95 ASP A C 1
ATOM 711 O O . ASP A 1 95 ? -10.818 -18.160 -19.073 1.00 64.62 95 ASP A O 1
ATOM 715 N N . ARG A 1 96 ? -12.326 -17.086 -17.812 1.00 62.25 96 ARG A N 1
ATOM 716 C CA . ARG A 1 96 ? -13.359 -16.983 -18.861 1.00 62.25 96 ARG A CA 1
ATOM 717 C C . ARG A 1 96 ? -13.472 -15.614 -19.530 1.00 62.25 96 ARG A C 1
ATOM 719 O O . ARG A 1 96 ? -14.014 -15.548 -20.633 1.00 62.25 96 ARG A O 1
ATOM 726 N N . PHE A 1 97 ? -12.978 -14.535 -18.922 1.00 58.72 97 PHE A N 1
ATOM 727 C CA . PHE A 1 97 ? -13.129 -13.180 -19.468 1.00 58.72 97 PHE A CA 1
ATOM 728 C C . PHE A 1 97 ? -11.825 -12.597 -20.028 1.00 58.72 97 PHE A C 1
ATOM 730 O O . PHE A 1 97 ? -10.749 -12.673 -19.444 1.00 58.72 97 PHE A O 1
ATOM 737 N N . ASN A 1 98 ? -11.943 -11.967 -21.198 1.00 61.97 98 ASN A N 1
ATOM 738 C CA . ASN A 1 98 ? -10.839 -11.358 -21.934 1.00 61.97 98 ASN A CA 1
ATOM 739 C C . ASN A 1 98 ? -10.229 -10.188 -21.125 1.00 61.97 98 ASN A C 1
ATOM 741 O O . ASN A 1 98 ? -10.969 -9.339 -20.623 1.00 61.97 98 ASN A O 1
ATOM 745 N N . ARG A 1 99 ? -8.889 -10.101 -21.021 1.00 59.59 99 ARG A N 1
ATOM 746 C CA . ARG A 1 99 ? -8.156 -9.136 -20.153 1.00 59.59 99 ARG A CA 1
ATOM 747 C C . ARG A 1 99 ? -8.596 -7.670 -20.309 1.00 59.59 99 ARG A C 1
ATOM 749 O O . ARG A 1 99 ? -8.485 -6.895 -19.365 1.00 59.59 99 ARG A O 1
ATOM 756 N N . ARG A 1 100 ? -9.109 -7.292 -21.486 1.00 63.12 100 ARG A N 1
ATOM 757 C CA . ARG A 1 100 ? -9.637 -5.947 -21.780 1.00 63.12 100 ARG A CA 1
ATOM 758 C C . ARG A 1 100 ? -10.914 -5.606 -21.006 1.00 63.12 100 ARG A C 1
ATOM 760 O O . ARG A 1 100 ? -11.061 -4.469 -20.577 1.00 63.12 100 ARG A O 1
ATOM 767 N N . THR A 1 101 ? -11.819 -6.567 -20.821 1.00 64.25 101 THR A N 1
ATOM 768 C CA . THR A 1 101 ? -13.119 -6.334 -20.172 1.00 64.25 101 THR A CA 1
ATOM 769 C C . THR A 1 101 ? -12.958 -6.133 -18.669 1.00 64.25 101 THR A C 1
ATOM 771 O O . THR A 1 101 ? -13.568 -5.233 -18.105 1.00 64.25 101 THR A O 1
ATOM 774 N N . ILE A 1 102 ? -12.071 -6.902 -18.033 1.00 67.38 102 ILE A N 1
ATOM 775 C CA . ILE A 1 102 ? -11.767 -6.760 -16.601 1.00 67.38 102 ILE A CA 1
ATOM 776 C C . ILE A 1 102 ? -11.149 -5.382 -16.324 1.00 67.38 102 ILE A C 1
ATOM 778 O O . ILE A 1 102 ? -11.547 -4.70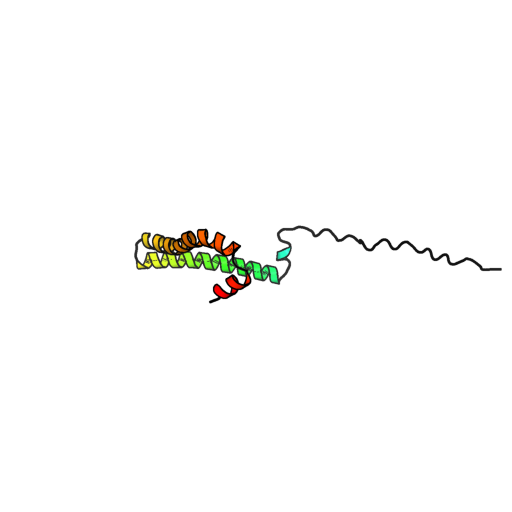5 -15.387 1.00 67.38 102 ILE A O 1
ATOM 782 N N . MET A 1 103 ? -10.234 -4.916 -17.179 1.00 71.75 103 MET A N 1
ATOM 783 C CA . MET A 1 103 ? -9.568 -3.623 -16.989 1.00 71.75 103 MET A CA 1
ATOM 784 C C . MET A 1 103 ? -10.528 -2.421 -17.100 1.00 71.75 103 MET A C 1
ATOM 786 O O . MET A 1 103 ? -10.313 -1.424 -16.424 1.00 71.75 103 MET A O 1
ATOM 790 N N . LEU A 1 104 ? -11.585 -2.517 -17.918 1.00 75.00 104 LEU A N 1
ATOM 791 C CA . LEU A 1 104 ? -12.601 -1.464 -18.056 1.00 75.00 104 LEU A CA 1
ATOM 792 C C . LEU A 1 104 ? -13.616 -1.449 -16.905 1.00 75.00 104 LEU A C 1
ATOM 794 O O . LEU A 1 104 ? -14.087 -0.380 -16.539 1.00 75.00 104 LEU A O 1
ATOM 798 N N . VAL A 1 105 ? -13.958 -2.610 -16.341 1.00 73.38 105 VAL A N 1
ATOM 799 C CA . VAL A 1 105 ? -14.957 -2.710 -15.262 1.00 73.38 105 VAL A CA 1
ATOM 800 C C . VAL A 1 105 ? -14.369 -2.321 -13.904 1.00 73.38 105 VAL A C 1
ATOM 802 O O . VAL A 1 105 ? -15.063 -1.718 -13.094 1.00 73.38 105 VAL A O 1
ATOM 805 N N . THR A 1 106 ? -13.094 -2.628 -13.653 1.00 73.00 106 THR A N 1
ATOM 806 C CA . THR A 1 106 ? -12.450 -2.345 -12.357 1.00 73.00 106 THR A CA 1
ATOM 807 C C . THR A 1 106 ? -11.944 -0.899 -12.224 1.00 73.00 106 THR A C 1
ATOM 809 O O . THR A 1 106 ? -11.523 -0.513 -11.143 1.00 73.00 106 THR A O 1
ATOM 812 N N . GLN A 1 107 ? -11.944 -0.103 -13.302 1.00 56.53 107 GLN A N 1
ATOM 813 C CA . GLN A 1 107 ? -11.459 1.293 -13.329 1.00 56.53 107 GLN A CA 1
ATOM 814 C C . GLN A 1 107 ? -12.595 2.333 -13.225 1.00 56.53 107 GLN A C 1
ATOM 816 O O . GLN A 1 107 ? -12.509 3.405 -13.826 1.00 56.53 107 GLN A O 1
ATOM 821 N N . ILE A 1 108 ? -13.665 2.008 -12.496 1.00 50.00 108 ILE A N 1
ATOM 822 C CA . ILE A 1 108 ? -14.704 2.964 -12.074 1.00 50.00 108 ILE A CA 1
ATOM 823 C C . ILE A 1 108 ? -14.498 3.336 -10.609 1.00 50.00 108 ILE A C 1
ATOM 825 O O .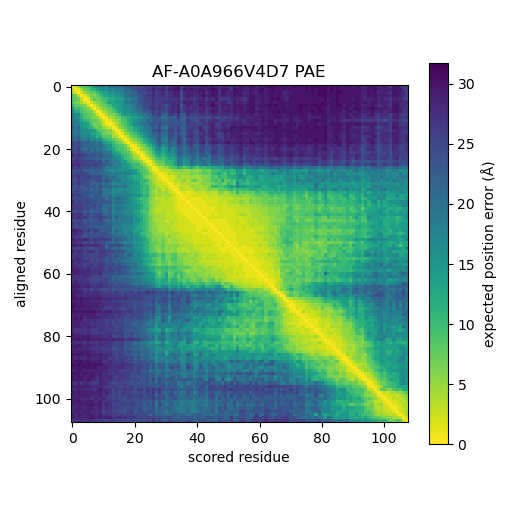 ILE A 1 108 ? -14.131 2.432 -9.825 1.00 50.00 108 ILE A O 1
#

Solvent-accessible surface area (backbone atoms only — not comparable to full-atom values): 6766 Å² total; per-residue (Å²): 134,85,84,84,76,78,83,72,72,76,76,67,78,76,69,73,90,74,70,70,79,71,75,75,84,88,50,96,64,58,59,55,76,39,70,68,47,38,53,50,51,52,49,51,51,51,51,52,53,49,55,55,48,51,54,52,51,51,44,52,51,48,34,71,74,66,76,40,76,65,58,47,54,50,55,53,47,63,63,46,45,59,50,57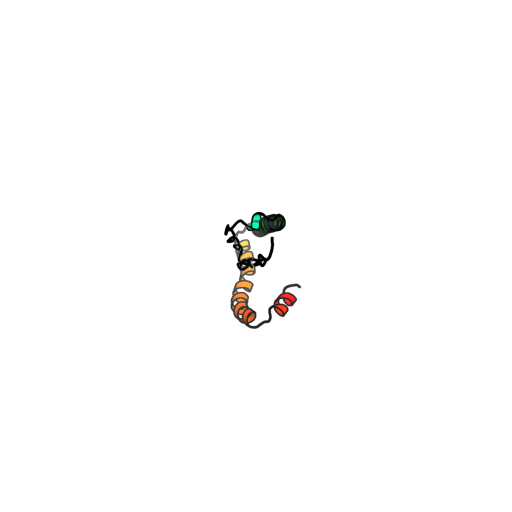,65,47,45,69,50,41,58,66,47,58,79,70,51,61,75,71,5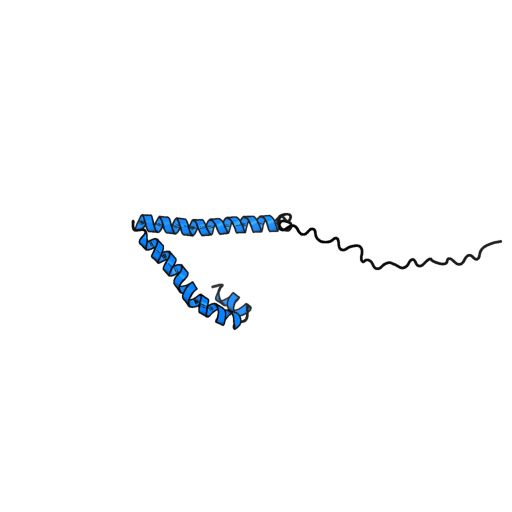9,58,58,64,66,70,71,114